Protein AF-X0SQD5-F1 (afdb_monomer_lite)

pLDDT: mean 91.32, std 8.59, range [61.84, 98.38]

Secondary structure (DSSP, 8-state):
--EEEEESS--S---TT--B-EEEEE-SS-EEEEEEEEEE-TT--EEEEEEEEEEEEPSSSEEEE---B-----SSS--EEEEEEEEP-

Foldseek 3Di:
DQKDKAFPDPDPDDDQFDKGWMKMWGAAAKAWKKKKKFKAFPVRDTQDIDIDGGDTDHGHGDMDIDDIDRDDDPDDHDIDIDIDIGGDD

Organism: NCBI:txid412755

Radius of gyration: 13.68 Å; chains: 1; bounding box: 31×20×39 Å

Sequence (89 aa):
QRVLAGSNDVDVVYGPGDVISPVIINLGNAREVELKILVRNTDKEIVDSKVYSNVKLPAGRTVTSLPDFKPAFPLEGHYAIEYYVYFFR

Structure (mmCIF, N/CA/C/O backbone):
data_AF-X0SQD5-F1
#
_entry.id   AF-X0SQD5-F1
#
loop_
_atom_site.group_PDB
_atom_site.id
_atom_site.type_symbol
_atom_site.label_atom_id
_atom_site.label_alt_id
_atom_site.label_comp_id
_atom_site.label_asym_id
_atom_site.label_entity_id
_atom_site.label_seq_id
_atom_site.pdbx_PDB_ins_code
_atom_site.Cartn_x
_atom_site.Cartn_y
_atom_site.Cartn_z
_atom_site.occupancy
_atom_site.B_iso_or_equiv
_atom_site.auth_seq_id
_atom_site.auth_comp_id
_atom_site.auth_asym_id
_atom_site.auth_atom_id
_atom_site.pdbx_PDB_model_num
ATOM 1 N N . GLN A 1 1 ? -5.609 -12.017 12.069 1.00 67.50 1 GLN A N 1
ATOM 2 C CA . GLN A 1 1 ? -5.133 -10.638 11.808 1.00 67.50 1 GLN A CA 1
ATOM 3 C C . GLN A 1 1 ? -6.329 -9.691 11.948 1.00 67.50 1 GLN A C 1
ATOM 5 O O . GLN A 1 1 ? -7.390 -10.061 11.468 1.00 67.50 1 GLN A O 1
ATOM 10 N N . ARG A 1 2 ? -6.232 -8.556 12.665 1.00 90.62 2 ARG A N 1
ATOM 11 C CA . ARG A 1 2 ? -7.365 -7.602 12.838 1.00 90.62 2 ARG A CA 1
ATOM 12 C C . ARG A 1 2 ? -7.261 -6.346 11.967 1.00 90.62 2 ARG A C 1
ATOM 14 O O . ARG A 1 2 ? -8.220 -5.590 11.904 1.00 90.62 2 ARG A O 1
ATOM 21 N N . VAL A 1 3 ? -6.107 -6.139 11.335 1.00 94.56 3 VAL A N 1
ATOM 22 C CA . VAL A 1 3 ? -5.865 -5.070 10.366 1.00 94.56 3 VAL A CA 1
ATOM 23 C C . VAL A 1 3 ? -5.268 -5.702 9.115 1.00 94.56 3 VAL A C 1
ATOM 25 O O . VAL A 1 3 ? -4.371 -6.540 9.237 1.00 94.56 3 VAL A O 1
ATOM 28 N N . LEU A 1 4 ? -5.790 -5.333 7.951 1.00 94.38 4 LEU A N 1
ATOM 29 C CA . LEU A 1 4 ? -5.365 -5.791 6.628 1.00 94.38 4 LEU A CA 1
ATOM 30 C C . LEU A 1 4 ? -5.145 -4.568 5.740 1.00 94.38 4 LEU A C 1
ATOM 32 O O . LEU A 1 4 ? -5.822 -3.561 5.926 1.00 94.38 4 LEU A O 1
ATOM 36 N N . ALA A 1 5 ? -4.230 -4.660 4.782 1.00 95.25 5 ALA A N 1
ATOM 37 C CA . ALA A 1 5 ? -4.011 -3.619 3.787 1.00 95.25 5 ALA A CA 1
ATOM 38 C C . ALA A 1 5 ? -3.887 -4.238 2.394 1.00 95.25 5 ALA A C 1
ATOM 40 O O . ALA A 1 5 ? -3.459 -5.386 2.268 1.00 95.25 5 ALA A O 1
ATOM 41 N N . GLY A 1 6 ? -4.275 -3.473 1.381 1.00 93.38 6 GLY A N 1
ATOM 42 C CA . GLY A 1 6 ? -4.237 -3.858 -0.027 1.00 93.38 6 GLY A CA 1
ATOM 43 C C . GLY A 1 6 ? -4.645 -2.683 -0.910 1.00 93.38 6 GLY A C 1
ATOM 44 O O . GLY A 1 6 ? -4.771 -1.558 -0.420 1.00 93.38 6 GLY A O 1
ATOM 45 N N . SER A 1 7 ? -4.855 -2.929 -2.197 1.00 90.81 7 SER A N 1
ATOM 46 C CA . SER A 1 7 ? -5.524 -1.984 -3.089 1.00 90.81 7 SER A CA 1
ATOM 47 C C . SER A 1 7 ? -7.049 -2.073 -2.940 1.0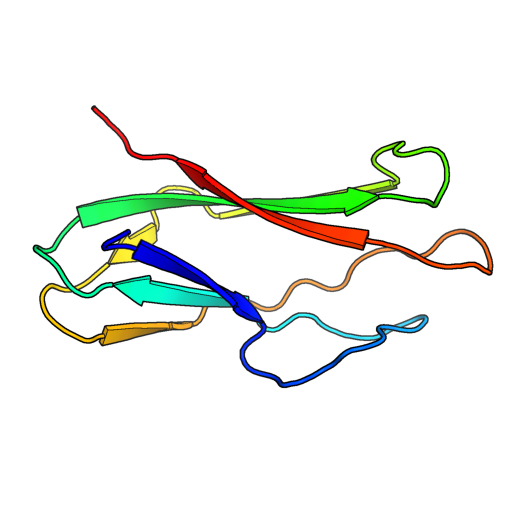0 90.81 7 SER A C 1
ATOM 49 O O . SER A 1 7 ? -7.593 -3.057 -2.438 1.00 90.81 7 SER A O 1
ATOM 51 N N . ASN A 1 8 ? -7.745 -1.006 -3.330 1.00 87.69 8 ASN A N 1
ATOM 52 C CA . ASN A 1 8 ? -9.208 -0.924 -3.372 1.00 87.69 8 ASN A CA 1
ATOM 53 C C . ASN A 1 8 ? -9.794 -1.481 -4.684 1.00 87.69 8 ASN A C 1
ATOM 55 O O . ASN A 1 8 ? -10.951 -1.222 -5.013 1.00 87.69 8 ASN A O 1
ATOM 59 N N . ASP A 1 9 ? -8.976 -2.200 -5.440 1.00 81.38 9 A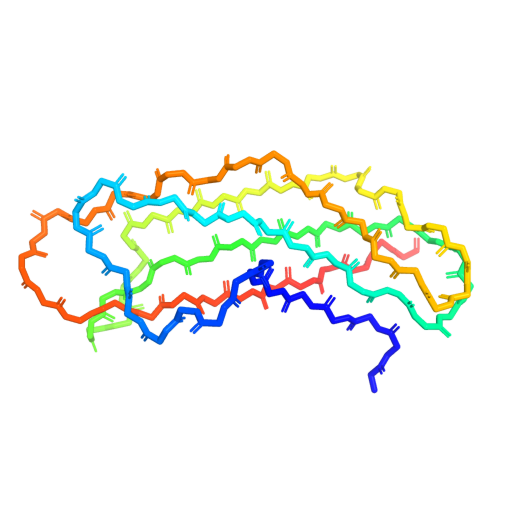SP A N 1
ATOM 60 C CA . ASP A 1 9 ? -9.288 -2.845 -6.704 1.00 81.38 9 ASP A CA 1
ATOM 61 C C . ASP A 1 9 ? -8.945 -4.340 -6.603 1.00 81.38 9 ASP A C 1
ATOM 63 O O . ASP A 1 9 ? -8.383 -4.817 -5.615 1.00 81.38 9 ASP A O 1
ATOM 67 N N . VAL A 1 10 ? -9.358 -5.107 -7.608 1.00 63.69 10 VAL A N 1
ATOM 68 C CA . VAL A 1 10 ? -9.014 -6.530 -7.737 1.00 63.69 10 VAL A CA 1
ATOM 69 C C . VAL A 1 10 ? -8.012 -6.665 -8.880 1.00 63.69 10 VAL A C 1
ATOM 71 O O . VAL A 1 10 ? -8.192 -7.484 -9.780 1.00 63.69 10 VAL A O 1
ATOM 74 N N . ASP A 1 11 ? -6.979 -5.824 -8.885 1.00 64.12 11 ASP A N 1
ATOM 75 C CA . ASP A 1 11 ? -5.997 -5.851 -9.958 1.00 64.12 11 ASP A CA 1
ATOM 76 C C . ASP A 1 11 ? -4.889 -6.854 -9.640 1.00 64.12 11 ASP A C 1
ATOM 78 O O . ASP A 1 11 ? -4.186 -6.794 -8.632 1.00 64.12 11 ASP A O 1
ATOM 82 N N . VAL A 1 12 ? -4.772 -7.846 -10.522 1.00 61.84 12 VAL A N 1
ATOM 83 C CA . VAL A 1 12 ? -3.742 -8.893 -10.451 1.00 61.84 12 VAL A CA 1
ATOM 84 C C . VAL A 1 12 ? -2.444 -8.422 -11.120 1.00 61.84 12 VAL A C 1
ATOM 86 O O . VAL A 1 12 ? -1.382 -8.996 -10.886 1.00 61.84 12 VAL A O 1
ATOM 89 N N . VAL A 1 13 ? -2.518 -7.381 -11.957 1.00 68.88 13 VAL A N 1
ATOM 90 C CA . VAL A 1 13 ? -1.407 -6.866 -12.762 1.00 68.88 13 VAL A CA 1
ATOM 91 C C . VAL A 1 13 ? -1.493 -5.344 -12.821 1.00 68.88 13 VAL A C 1
ATOM 93 O O . VAL A 1 13 ? -2.539 -4.815 -13.178 1.00 68.88 13 VAL A O 1
ATOM 96 N N . TYR A 1 14 ? -0.377 -4.671 -12.534 1.00 74.00 14 TYR A N 1
ATOM 97 C CA . TYR A 1 14 ? -0.203 -3.235 -12.748 1.00 74.00 14 TYR A CA 1
ATOM 98 C C . TYR A 1 14 ? 0.819 -3.005 -13.865 1.00 74.00 14 TYR A C 1
ATOM 100 O O . TYR A 1 14 ? 1.881 -3.633 -13.883 1.00 74.00 14 TYR A O 1
ATOM 108 N N . GLY A 1 15 ? 0.494 -2.116 -14.795 1.00 73.88 15 GLY A N 1
ATOM 109 C CA . GLY A 1 15 ? 1.330 -1.686 -15.904 1.00 73.88 15 GLY A CA 1
ATOM 110 C C . GLY A 1 15 ? 1.838 -0.244 -15.769 1.00 73.88 15 GLY A C 1
ATOM 111 O O . GLY A 1 15 ? 1.521 0.477 -14.817 1.00 73.88 15 GLY A O 1
ATOM 112 N N . PRO A 1 16 ? 2.653 0.213 -16.737 1.00 78.88 16 PRO A N 1
ATOM 113 C CA . PRO A 1 16 ? 3.181 1.571 -16.752 1.00 78.88 16 PRO A CA 1
ATOM 114 C C . PRO A 1 16 ? 2.078 2.631 -16.701 1.00 78.88 16 PRO A C 1
ATOM 116 O O . PRO A 1 16 ? 1.273 2.762 -17.618 1.00 78.88 16 PRO A O 1
ATOM 119 N N . GLY A 1 17 ? 2.100 3.449 -15.650 1.00 82.19 17 GLY A N 1
ATOM 120 C CA . GLY A 1 17 ? 1.171 4.563 -15.485 1.00 82.19 17 GLY A CA 1
ATOM 121 C C . GLY A 1 17 ? -0.043 4.265 -14.609 1.00 82.19 17 GLY A C 1
ATOM 122 O O . GLY A 1 17 ? -0.737 5.228 -14.267 1.00 82.19 17 GLY A O 1
ATOM 123 N N . ASP A 1 18 ? -0.238 3.006 -14.213 1.00 86.25 18 ASP A N 1
ATOM 124 C CA . ASP A 1 18 ? -1.315 2.598 -13.318 1.00 86.25 18 ASP A CA 1
ATOM 125 C C . ASP A 1 18 ? -1.169 3.210 -11.928 1.00 86.25 18 ASP A C 1
ATOM 127 O O . ASP A 1 18 ? -0.101 3.660 -11.496 1.00 86.25 18 ASP A O 1
ATOM 131 N N . VAL A 1 19 ? -2.298 3.245 -11.234 1.00 91.06 19 VAL A N 1
ATOM 132 C CA . VAL A 1 19 ? -2.436 3.847 -9.920 1.00 91.06 19 VAL A CA 1
ATOM 133 C C . VAL A 1 19 ? -2.910 2.778 -8.954 1.00 91.06 19 VAL A C 1
ATOM 135 O O . VAL A 1 19 ? -3.882 2.084 -9.214 1.00 91.06 19 VAL A O 1
ATOM 138 N N . ILE A 1 20 ? -2.231 2.682 -7.819 1.00 92.06 20 ILE A N 1
ATOM 139 C CA . ILE A 1 20 ? -2.667 1.884 -6.683 1.00 92.06 20 ILE A CA 1
ATOM 140 C C . ILE A 1 20 ? -3.494 2.808 -5.794 1.00 92.06 20 ILE A C 1
ATOM 142 O O . ILE A 1 20 ? -2.964 3.811 -5.312 1.00 92.06 20 ILE A O 1
ATOM 146 N N . SER A 1 21 ? -4.749 2.451 -5.527 1.00 94.75 21 SER A N 1
ATOM 147 C CA . SER A 1 21 ? -5.614 3.143 -4.560 1.00 94.75 21 SER A CA 1
ATOM 148 C C . SER A 1 21 ? -5.652 2.359 -3.244 1.00 94.75 21 SER A C 1
ATOM 150 O O . SER A 1 21 ? -6.462 1.441 -3.108 1.00 94.75 21 SER A O 1
ATOM 152 N N . PRO A 1 22 ? -4.773 2.630 -2.260 1.00 95.75 22 PRO A N 1
ATOM 153 C CA . PRO A 1 22 ? -4.593 1.731 -1.129 1.00 95.75 22 PRO A CA 1
ATOM 154 C C . PRO A 1 22 ? -5.718 1.869 -0.104 1.00 95.75 22 PRO A C 1
ATOM 156 O O . PRO A 1 22 ? -6.219 2.963 0.166 1.00 95.75 22 PRO A O 1
ATOM 159 N N . VAL A 1 23 ? -6.060 0.760 0.543 1.00 96.75 23 VAL A N 1
ATOM 160 C CA . VAL A 1 23 ? -7.008 0.707 1.657 1.00 96.75 23 VAL A CA 1
ATOM 161 C C . VAL A 1 23 ? -6.427 -0.046 2.839 1.00 96.75 23 VAL A C 1
ATOM 163 O O . VAL A 1 23 ? -5.642 -0.984 2.690 1.00 96.75 23 VAL A O 1
ATOM 166 N N . ILE A 1 24 ? -6.866 0.345 4.033 1.00 97.38 24 ILE A N 1
ATOM 167 C CA . ILE A 1 24 ? -6.647 -0.408 5.265 1.00 97.38 24 ILE A CA 1
ATOM 168 C C . ILE A 1 24 ? -8.005 -0.808 5.840 1.00 97.38 24 ILE A C 1
ATOM 170 O O . ILE A 1 24 ? -8.852 0.041 6.113 1.00 97.38 24 ILE A O 1
ATOM 174 N N . ILE A 1 25 ? -8.202 -2.106 6.051 1.00 96.62 25 ILE A N 1
ATOM 175 C CA . ILE A 1 25 ? -9.372 -2.664 6.728 1.00 96.62 25 ILE A CA 1
ATOM 176 C C . ILE A 1 25 ? -9.013 -2.863 8.197 1.00 96.62 25 ILE A C 1
ATOM 178 O O . ILE A 1 25 ? -8.052 -3.566 8.510 1.00 96.62 25 ILE A O 1
ATOM 182 N N . ASN A 1 26 ? -9.801 -2.291 9.104 1.00 97.06 26 ASN A N 1
ATOM 183 C CA . ASN A 1 26 ? -9.742 -2.587 10.533 1.00 97.06 26 ASN A CA 1
ATOM 184 C C . ASN A 1 26 ? -10.968 -3.418 10.918 1.00 97.06 26 ASN A C 1
ATOM 186 O O . ASN A 1 26 ? -12.053 -3.200 10.393 1.00 97.06 26 ASN A O 1
ATOM 190 N N . LEU A 1 27 ? -10.791 -4.391 11.809 1.00 95.69 27 LEU A N 1
ATOM 191 C CA . LEU A 1 27 ? -11.863 -5.206 12.395 1.00 95.69 27 LEU A CA 1
ATOM 192 C C . LEU A 1 27 ? -11.891 -5.093 13.931 1.00 95.69 27 LEU A C 1
ATOM 194 O O . LEU A 1 27 ? -12.642 -5.812 14.590 1.00 95.69 27 LEU A O 1
ATOM 198 N N . GLY A 1 28 ? -11.009 -4.277 14.518 1.00 94.56 28 GLY A N 1
ATOM 199 C CA . GLY A 1 28 ? -10.786 -4.183 15.959 1.00 94.56 28 GLY A CA 1
ATOM 200 C C . GLY A 1 28 ? -11.090 -2.807 16.543 1.00 94.56 28 GLY A C 1
ATOM 201 O O . GLY A 1 28 ? -11.941 -2.071 16.055 1.00 94.56 28 GLY A O 1
ATOM 202 N N . ASN A 1 29 ? -10.387 -2.468 17.623 1.00 96.06 29 ASN A N 1
ATOM 203 C CA . ASN A 1 29 ? -10.483 -1.146 18.236 1.00 96.06 29 ASN A CA 1
ATOM 204 C C . ASN A 1 29 ? -9.862 -0.082 17.327 1.00 96.06 29 ASN A C 1
ATOM 206 O O . ASN A 1 29 ? -9.019 -0.394 16.479 1.00 96.06 29 ASN A O 1
ATOM 210 N N . ALA A 1 30 ? -10.255 1.172 17.549 1.00 96.56 30 ALA A N 1
ATOM 211 C CA . ALA A 1 30 ? -9.613 2.313 16.919 1.00 96.56 30 ALA A CA 1
ATOM 212 C C . ALA A 1 30 ? -8.114 2.316 17.245 1.00 96.56 30 ALA A C 1
ATOM 214 O O . ALA A 1 30 ? -7.708 1.950 18.353 1.00 96.56 30 ALA A O 1
ATOM 215 N N . ARG A 1 31 ? -7.296 2.684 16.261 1.00 95.50 31 ARG A N 1
ATOM 216 C CA . ARG A 1 31 ? -5.836 2.709 16.390 1.00 95.50 31 ARG A CA 1
ATOM 217 C C . ARG A 1 31 ? -5.189 3.558 15.317 1.00 95.50 31 ARG A C 1
ATOM 219 O O . ARG A 1 31 ? -5.803 3.863 14.301 1.00 95.50 31 ARG A O 1
ATOM 226 N N . GLU A 1 32 ? -3.926 3.866 15.542 1.00 97.31 32 GLU A N 1
ATOM 227 C CA . GLU A 1 32 ? -3.064 4.528 14.576 1.00 97.31 32 GLU A CA 1
ATOM 228 C C . GLU A 1 32 ? -2.028 3.534 14.049 1.00 97.31 32 GLU A C 1
ATOM 230 O O . GLU A 1 32 ? -1.524 2.695 14.805 1.00 97.31 32 GLU A O 1
ATOM 235 N N . VAL A 1 33 ? -1.756 3.582 12.746 1.00 97.31 33 VAL A N 1
ATOM 236 C CA . VAL A 1 33 ? -0.793 2.699 12.076 1.00 97.31 33 VAL A CA 1
ATOM 237 C C . VAL A 1 33 ? 0.029 3.461 11.045 1.00 97.31 33 VAL A C 1
ATOM 239 O O . VAL A 1 33 ? -0.342 4.551 10.609 1.00 97.31 33 VAL A O 1
ATOM 242 N N . GLU A 1 34 ? 1.120 2.847 10.612 1.00 98.19 34 GLU A N 1
ATOM 243 C CA . GLU A 1 34 ? 1.816 3.208 9.383 1.00 98.19 34 GLU A CA 1
ATOM 244 C C . GLU A 1 34 ? 1.591 2.120 8.328 1.00 98.19 34 GLU A C 1
ATOM 246 O O . GLU A 1 34 ? 1.647 0.928 8.641 1.00 98.19 34 GLU A O 1
ATOM 251 N N . LEU A 1 35 ? 1.352 2.527 7.081 1.00 98.12 35 LEU A N 1
ATOM 252 C CA . LEU A 1 35 ? 1.377 1.639 5.921 1.00 98.12 35 LEU A CA 1
ATOM 253 C C . LEU A 1 35 ? 2.605 1.945 5.069 1.00 98.12 35 LEU A C 1
ATOM 255 O O . LEU A 1 35 ? 2.778 3.074 4.610 1.00 98.12 35 LEU A O 1
ATOM 259 N N . LYS A 1 36 ? 3.405 0.918 4.792 1.00 98.19 36 LYS A N 1
ATOM 260 C CA . LYS A 1 36 ? 4.461 0.948 3.782 1.00 98.19 36 LYS A CA 1
ATOM 261 C C . LYS A 1 36 ? 4.080 0.044 2.617 1.00 98.19 36 LYS A C 1
ATOM 263 O O . LYS A 1 36 ? 3.832 -1.142 2.817 1.00 98.19 36 LYS A O 1
ATOM 268 N N . ILE A 1 37 ? 4.067 0.607 1.417 1.00 96.81 37 ILE A N 1
ATOM 269 C CA . ILE A 1 37 ? 3.906 -0.123 0.160 1.00 96.81 37 ILE A CA 1
ATOM 270 C C . ILE A 1 37 ? 5.284 -0.220 -0.490 1.00 96.81 37 ILE A C 1
ATOM 272 O O . ILE A 1 37 ? 5.966 0.798 -0.627 1.00 96.81 37 ILE A O 1
ATOM 276 N N . LEU A 1 38 ? 5.705 -1.428 -0.856 1.00 96.56 38 LEU A N 1
ATOM 277 C CA . LEU A 1 38 ? 6.940 -1.681 -1.597 1.00 96.56 38 LEU A CA 1
ATOM 278 C C . LEU A 1 38 ? 6.612 -2.237 -2.977 1.00 96.56 38 LEU A C 1
ATOM 280 O O . LEU A 1 38 ? 5.766 -3.118 -3.100 1.00 96.56 38 LEU A O 1
ATOM 284 N N . VAL A 1 39 ? 7.335 -1.761 -3.984 1.00 94.00 39 VAL A N 1
ATOM 285 C CA . VAL A 1 39 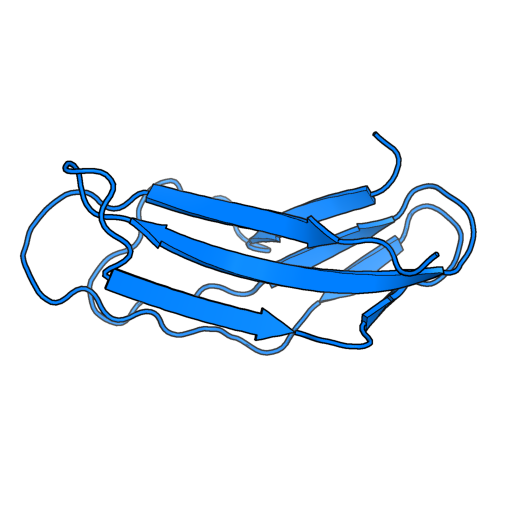? 7.335 -2.326 -5.333 1.00 94.00 39 VAL A CA 1
ATOM 286 C C . VAL A 1 39 ? 8.657 -3.045 -5.525 1.00 94.00 39 VAL A C 1
ATOM 288 O O . VAL A 1 39 ? 9.716 -2.424 -5.400 1.00 94.00 39 VAL A O 1
ATOM 291 N N . ARG A 1 40 ? 8.613 -4.348 -5.805 1.00 93.81 40 ARG A N 1
ATOM 292 C CA . ARG A 1 40 ? 9.811 -5.158 -6.044 1.00 93.81 40 ARG A CA 1
ATOM 293 C C . ARG A 1 40 ? 9.858 -5.719 -7.448 1.00 93.81 40 ARG A C 1
ATOM 295 O O . ARG A 1 40 ? 8.831 -6.155 -7.952 1.00 93.81 40 ARG A O 1
ATOM 302 N N . ASN A 1 41 ? 11.043 -5.756 -8.048 1.00 91.62 41 ASN A N 1
ATOM 303 C CA . ASN A 1 41 ? 11.274 -6.512 -9.280 1.00 91.62 41 ASN A CA 1
ATOM 304 C C . ASN A 1 41 ? 11.377 -8.027 -8.994 1.00 91.62 41 ASN A C 1
ATOM 306 O O . ASN A 1 41 ? 11.314 -8.475 -7.843 1.00 91.62 41 ASN A O 1
ATOM 310 N N . THR A 1 42 ? 11.557 -8.832 -10.042 1.00 90.50 42 THR A N 1
ATOM 311 C CA . THR A 1 42 ? 11.727 -10.294 -9.938 1.00 90.50 42 THR A CA 1
ATOM 312 C C . THR A 1 42 ? 12.964 -10.715 -9.143 1.00 90.50 42 THR A C 1
ATOM 314 O O . THR A 1 42 ? 12.967 -11.794 -8.550 1.00 90.50 42 THR A O 1
ATOM 317 N N . ASP A 1 43 ? 13.970 -9.844 -9.058 1.00 93.25 43 ASP A N 1
ATOM 318 C CA . ASP A 1 43 ? 15.190 -10.040 -8.267 1.00 93.25 43 ASP A CA 1
ATOM 319 C C . ASP A 1 43 ? 15.007 -9.651 -6.788 1.00 93.25 43 ASP A C 1
ATOM 321 O O . ASP A 1 43 ? 15.934 -9.743 -5.982 1.00 93.25 43 ASP A O 1
ATOM 325 N N . LYS A 1 44 ? 13.777 -9.282 -6.398 1.00 92.50 44 LYS A N 1
ATOM 326 C CA . LYS A 1 44 ? 13.369 -8.830 -5.058 1.00 92.50 44 LYS A CA 1
ATOM 327 C C . LYS A 1 44 ? 13.980 -7.492 -4.640 1.00 92.50 44 LYS A C 1
ATOM 329 O O . LYS A 1 44 ? 13.893 -7.130 -3.464 1.00 92.50 44 LYS A O 1
ATOM 334 N N . GLU A 1 45 ? 14.550 -6.729 -5.559 1.00 94.56 45 GLU A N 1
ATOM 335 C CA . GLU A 1 45 ? 15.034 -5.377 -5.298 1.00 94.56 45 GLU A CA 1
ATOM 336 C C . GLU A 1 45 ? 13.857 -4.407 -5.215 1.00 94.56 45 GLU A C 1
ATOM 338 O O . GLU A 1 45 ? 12.886 -4.539 -5.955 1.00 94.56 45 GLU A O 1
ATOM 343 N N . ILE A 1 46 ? 13.933 -3.430 -4.308 1.00 95.56 46 ILE A N 1
ATOM 344 C CA . ILE A 1 46 ? 12.901 -2.396 -4.174 1.00 95.56 46 ILE A CA 1
ATOM 345 C C . ILE A 1 46 ? 13.147 -1.344 -5.253 1.00 95.56 46 ILE A C 1
ATOM 347 O O . ILE A 1 46 ? 14.158 -0.648 -5.201 1.00 95.56 46 ILE A O 1
ATOM 351 N N . VAL A 1 47 ? 12.215 -1.216 -6.193 1.00 94.19 47 VAL A N 1
ATOM 352 C CA . VAL A 1 47 ? 12.296 -0.231 -7.282 1.00 94.19 47 VAL A CA 1
ATOM 353 C C . VAL A 1 47 ? 11.532 1.053 -6.970 1.00 94.19 47 VAL A C 1
ATOM 355 O O . VAL A 1 47 ? 11.877 2.107 -7.493 1.00 94.19 47 VAL A O 1
ATOM 358 N N . ASP A 1 48 ? 10.526 0.979 -6.096 1.00 95.38 48 ASP A N 1
ATOM 359 C CA . ASP A 1 48 ? 9.780 2.137 -5.608 1.00 95.38 48 ASP A CA 1
ATOM 360 C C . ASP A 1 48 ? 9.099 1.825 -4.264 1.00 95.38 48 ASP A C 1
ATOM 362 O O . ASP A 1 48 ? 8.936 0.662 -3.873 1.00 95.38 48 ASP A O 1
ATOM 366 N N . SER A 1 49 ? 8.706 2.858 -3.522 1.00 97.06 49 SER A N 1
ATOM 367 C CA . SER A 1 49 ? 7.972 2.697 -2.271 1.00 97.06 49 SER A CA 1
ATOM 368 C C . SER A 1 49 ? 7.153 3.922 -1.885 1.00 97.06 49 SER A C 1
ATOM 370 O O . SER A 1 49 ? 7.480 5.059 -2.220 1.00 97.06 49 SER A O 1
ATOM 372 N N . LYS A 1 50 ? 6.123 3.690 -1.070 1.00 97.94 50 LYS A N 1
ATOM 373 C CA . LYS A 1 50 ? 5.302 4.742 -0.472 1.00 97.94 50 LYS A CA 1
ATOM 374 C C . LYS A 1 50 ? 5.076 4.471 1.008 1.00 97.94 50 LYS A C 1
ATOM 376 O O . LYS A 1 50 ? 4.813 3.337 1.401 1.00 97.94 50 LYS A O 1
ATOM 381 N N . VAL A 1 51 ? 5.146 5.524 1.820 1.00 98.38 51 VAL A N 1
ATOM 382 C CA . VAL A 1 51 ? 4.824 5.477 3.251 1.00 98.38 51 VAL A CA 1
ATOM 383 C C . VAL A 1 51 ? 3.652 6.410 3.541 1.00 98.38 51 VAL A C 1
ATOM 385 O O . VAL A 1 51 ? 3.651 7.568 3.117 1.00 98.38 51 VAL A O 1
ATOM 388 N N . TYR A 1 52 ? 2.674 5.894 4.279 1.00 98.19 52 TYR A N 1
ATOM 389 C CA . TYR A 1 52 ? 1.580 6.643 4.886 1.00 98.19 52 TYR A CA 1
ATOM 390 C C . TYR A 1 52 ? 1.711 6.513 6.400 1.00 98.19 52 TYR A C 1
ATOM 392 O O . TYR A 1 52 ? 1.346 5.486 6.974 1.00 98.19 52 TYR A O 1
ATOM 400 N N . SER A 1 53 ? 2.260 7.539 7.040 1.00 97.25 53 SER A N 1
ATOM 401 C CA . SER A 1 53 ? 2.405 7.578 8.496 1.00 97.25 53 SER A CA 1
ATOM 402 C C . SER A 1 53 ? 1.136 8.117 9.159 1.00 97.25 53 SER A C 1
ATOM 404 O O . SER A 1 53 ? 0.358 8.847 8.540 1.00 97.25 53 SER A O 1
ATOM 406 N N . ASN A 1 54 ? 0.952 7.790 10.439 1.00 96.50 54 ASN A N 1
ATOM 407 C CA . ASN A 1 54 ? -0.104 8.336 11.298 1.00 96.50 54 ASN A CA 1
ATOM 408 C C . ASN A 1 54 ? -1.533 8.123 10.755 1.00 96.50 54 ASN A C 1
ATOM 410 O O . ASN A 1 54 ? -2.410 8.986 10.872 1.00 96.50 54 ASN A O 1
ATOM 414 N N . VAL A 1 55 ? -1.785 6.966 10.133 1.00 97.75 55 VAL A N 1
ATOM 415 C CA . VAL A 1 55 ? -3.098 6.621 9.580 1.00 97.75 55 VAL A CA 1
ATOM 416 C C . VAL A 1 55 ? -4.040 6.245 10.716 1.00 97.75 55 VAL A C 1
ATOM 418 O O . VAL A 1 55 ? -3.873 5.218 11.378 1.00 97.75 55 VAL A O 1
ATOM 421 N N . LYS A 1 56 ? -5.069 7.068 10.918 1.00 97.56 56 LYS A N 1
ATOM 422 C CA . LYS A 1 56 ? -6.110 6.837 11.922 1.00 97.56 56 LYS A CA 1
ATOM 423 C C . LYS A 1 56 ? -7.141 5.845 11.395 1.00 97.56 56 LYS A C 1
ATOM 425 O O . LYS A 1 56 ? -7.854 6.130 10.435 1.00 97.56 56 LYS A O 1
ATOM 430 N N . LEU A 1 57 ? -7.244 4.698 12.057 1.00 97.50 57 LEU A N 1
ATOM 431 C CA . LEU A 1 57 ? -8.224 3.658 11.771 1.00 97.50 57 LEU A CA 1
ATOM 432 C C . LEU A 1 57 ? -9.372 3.744 12.784 1.00 97.50 57 LEU A C 1
ATOM 434 O O . LEU A 1 57 ? -9.133 3.549 13.983 1.00 97.50 57 LEU A O 1
ATOM 438 N N . PRO A 1 58 ? -10.615 4.001 12.342 1.00 97.38 58 PRO A N 1
ATOM 439 C CA . PRO A 1 58 ? -11.789 3.885 13.200 1.00 97.38 58 PRO A CA 1
ATOM 440 C C . PRO A 1 58 ? -11.953 2.464 13.763 1.00 97.38 58 PRO A C 1
ATOM 442 O O . PRO A 1 58 ? -11.406 1.500 13.229 1.00 97.38 58 PRO A O 1
ATOM 445 N N . ALA A 1 59 ? -12.693 2.333 14.866 1.00 95.62 59 ALA A N 1
ATOM 446 C CA . ALA A 1 59 ? -13.034 1.030 15.436 1.00 95.62 59 ALA A CA 1
ATOM 447 C C . ALA A 1 59 ? -14.123 0.322 14.614 1.00 95.62 59 ALA A C 1
ATOM 449 O O . ALA A 1 59 ? -14.946 0.967 13.967 1.00 95.62 59 ALA A O 1
ATOM 450 N N . GLY A 1 60 ? -14.198 -1.002 14.735 1.00 92.31 60 GLY A N 1
ATOM 451 C CA . GLY A 1 60 ? -15.192 -1.828 14.052 1.00 92.31 60 GLY A CA 1
ATOM 452 C C . GLY A 1 60 ? -14.718 -2.284 12.677 1.00 92.31 60 GLY A C 1
ATOM 453 O O . GLY A 1 60 ? -13.533 -2.213 12.385 1.00 92.31 60 GLY A O 1
ATOM 454 N N . ARG A 1 61 ? -15.642 -2.810 11.863 1.00 93.38 61 ARG A N 1
ATOM 455 C CA . ARG A 1 61 ? -15.382 -3.333 10.509 1.00 93.38 61 ARG A CA 1
ATOM 456 C C . ARG A 1 61 ? -15.342 -2.195 9.486 1.00 93.38 61 ARG A C 1
ATOM 458 O O . ARG A 1 61 ? -16.288 -2.025 8.723 1.00 93.38 61 ARG A O 1
ATOM 465 N N . THR A 1 62 ? -14.291 -1.386 9.516 1.00 96.69 62 THR A N 1
ATOM 466 C CA . THR A 1 62 ? -14.178 -0.174 8.691 1.00 96.69 62 THR A CA 1
ATOM 467 C C . THR A 1 62 ? -13.102 -0.297 7.625 1.00 96.69 62 THR A C 1
ATOM 469 O O . THR A 1 62 ? -12.105 -0.992 7.818 1.00 96.69 62 THR A O 1
ATOM 472 N N . VAL A 1 63 ? -13.286 0.442 6.531 1.00 97.06 63 VAL A N 1
ATOM 473 C CA . VAL A 1 63 ? -12.304 0.610 5.456 1.00 97.06 63 VAL A CA 1
ATOM 474 C C . VAL A 1 63 ? -11.835 2.064 5.456 1.00 97.06 63 VAL A C 1
ATOM 476 O O . VAL A 1 63 ? -12.658 2.976 5.430 1.00 97.06 63 VAL A O 1
ATOM 479 N N . THR A 1 64 ? -10.522 2.275 5.491 1.00 97.81 64 THR A N 1
ATOM 480 C CA . THR A 1 64 ? -9.885 3.589 5.363 1.00 97.81 64 THR A CA 1
ATOM 481 C C . THR A 1 64 ? -9.156 3.648 4.026 1.00 97.81 64 THR A C 1
ATOM 483 O O . THR A 1 64 ? -8.149 2.96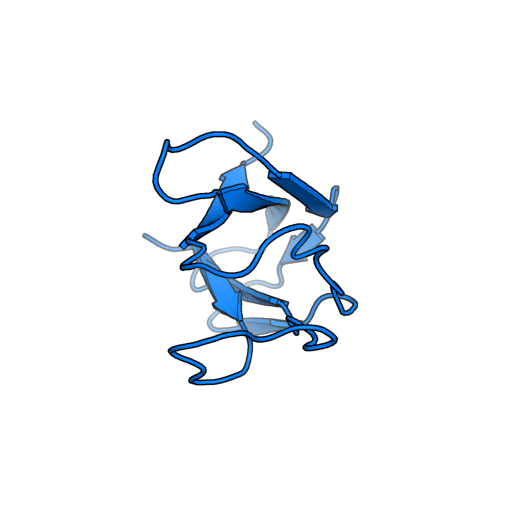2 3.854 1.00 97.81 64 THR A O 1
ATOM 486 N N . SER A 1 65 ? -9.654 4.458 3.091 1.00 97.44 65 SER A N 1
ATOM 487 C CA . SER A 1 65 ? -8.974 4.751 1.823 1.00 97.44 65 SER A CA 1
ATOM 488 C C . SER A 1 65 ? -7.841 5.749 2.030 1.00 97.44 65 SER A C 1
ATOM 490 O O . SER A 1 65 ? -7.962 6.691 2.817 1.00 97.44 65 SER A O 1
ATOM 492 N N . LEU A 1 66 ? -6.741 5.540 1.316 1.00 97.56 66 LEU A N 1
ATOM 493 C CA . LEU A 1 66 ? -5.562 6.395 1.339 1.00 97.56 66 LEU A CA 1
ATOM 494 C C . LEU A 1 66 ? -5.388 7.106 -0.006 1.00 97.56 66 LEU A C 1
ATOM 496 O O . LEU A 1 66 ? -5.913 6.631 -1.012 1.00 97.56 66 LEU A O 1
ATOM 500 N N . PRO A 1 67 ? -4.654 8.234 -0.042 1.00 97.06 67 PRO A N 1
ATOM 501 C CA . PRO A 1 67 ? -4.306 8.879 -1.299 1.00 97.06 67 PRO A CA 1
ATOM 502 C C . PRO A 1 67 ? -3.603 7.913 -2.247 1.00 97.06 67 PRO A C 1
ATOM 504 O O . PRO A 1 67 ? -2.766 7.121 -1.813 1.00 97.06 67 PRO A O 1
ATOM 507 N N . ASP A 1 68 ? -3.901 8.044 -3.528 1.00 95.69 68 ASP A N 1
ATOM 508 C CA . ASP A 1 68 ? -3.337 7.225 -4.591 1.00 95.69 68 ASP A CA 1
ATOM 509 C C . ASP A 1 68 ? -1.800 7.218 -4.607 1.00 95.69 68 ASP A C 1
ATOM 511 O O . ASP A 1 68 ? -1.128 8.217 -4.320 1.00 95.69 68 ASP A O 1
ATOM 515 N N . PHE A 1 69 ? -1.241 6.070 -4.979 1.00 94.25 69 PHE A N 1
ATOM 516 C CA . PHE A 1 69 ? 0.177 5.878 -5.238 1.00 94.25 69 PHE A CA 1
ATOM 517 C C . PHE A 1 69 ? 0.370 5.461 -6.691 1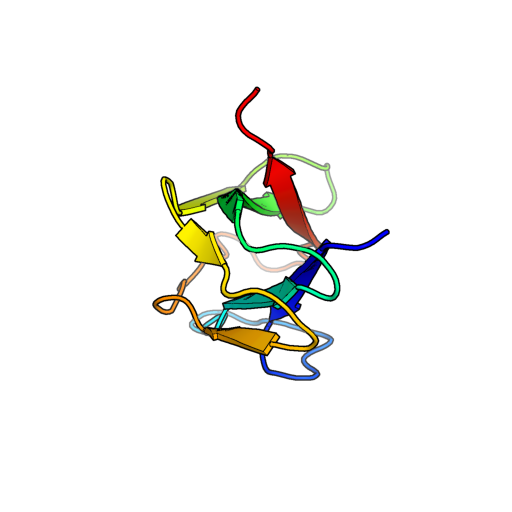.00 94.25 69 PHE A C 1
ATOM 519 O O . PHE A 1 69 ? -0.149 4.440 -7.127 1.00 94.25 69 PHE A O 1
ATOM 526 N N . LYS A 1 70 ? 1.144 6.252 -7.434 1.00 94.00 70 LYS A N 1
ATOM 527 C CA . LYS A 1 70 ? 1.555 5.936 -8.798 1.00 94.00 70 LYS A CA 1
ATOM 528 C C . LYS A 1 70 ? 2.997 5.414 -8.782 1.00 94.00 70 LYS A C 1
ATOM 530 O O . LYS A 1 70 ? 3.907 6.244 -8.744 1.00 94.00 70 LYS A O 1
ATOM 535 N N . PRO A 1 71 ? 3.210 4.089 -8.751 1.00 91.00 71 PRO A N 1
ATOM 536 C CA . PRO A 1 71 ? 4.548 3.517 -8.721 1.00 91.00 71 PRO A CA 1
ATOM 537 C C . PRO A 1 71 ? 5.299 3.708 -10.043 1.00 91.00 71 PRO A C 1
ATOM 539 O O . PRO A 1 71 ? 4.709 3.743 -11.126 1.00 91.00 71 PRO A O 1
ATOM 542 N N . ALA A 1 72 ? 6.623 3.795 -9.956 1.00 86.94 72 ALA A N 1
ATOM 543 C CA . ALA A 1 72 ? 7.505 3.693 -11.109 1.00 86.94 72 ALA A CA 1
ATOM 544 C C . ALA A 1 72 ? 7.748 2.223 -11.500 1.00 86.94 72 ALA A C 1
ATOM 546 O O . ALA A 1 72 ? 8.097 1.392 -10.663 1.00 86.94 72 ALA A O 1
ATOM 547 N N . PHE A 1 73 ? 7.647 1.929 -12.799 1.00 87.25 73 PHE A N 1
ATOM 548 C CA . PHE A 1 73 ? 8.013 0.641 -13.397 1.00 87.25 73 PHE A CA 1
ATOM 549 C C . PHE A 1 73 ? 9.116 0.882 -14.441 1.00 87.25 73 PHE A C 1
ATOM 551 O O . PHE A 1 73 ? 8.811 1.127 -15.608 1.00 87.25 73 PHE A O 1
ATOM 558 N N . PRO A 1 74 ? 10.396 0.935 -14.024 1.00 84.62 74 PRO A N 1
ATOM 559 C CA . PRO A 1 74 ? 11.483 1.450 -14.862 1.00 84.62 74 PRO A CA 1
ATOM 560 C C . PRO A 1 74 ? 11.843 0.544 -16.046 1.00 84.62 74 PRO A C 1
ATOM 562 O O . PRO A 1 74 ? 12.356 1.035 -17.049 1.00 84.62 74 PRO A O 1
ATOM 565 N N . LEU A 1 75 ? 11.592 -0.761 -15.930 1.00 86.94 75 LEU A N 1
ATOM 566 C CA . LEU A 1 75 ? 11.854 -1.762 -16.964 1.00 86.94 75 LEU A CA 1
ATOM 567 C C . LEU A 1 75 ? 10.606 -2.614 -17.214 1.00 86.94 75 LEU A C 1
ATOM 569 O O . LEU A 1 75 ? 9.779 -2.795 -16.318 1.00 86.94 75 LEU A O 1
ATOM 573 N N . GLU A 1 76 ? 10.487 -3.171 -18.416 1.00 85.88 76 GLU A N 1
ATOM 574 C CA . GLU A 1 76 ? 9.480 -4.195 -18.700 1.00 85.88 76 GLU A CA 1
ATOM 575 C C . GLU A 1 76 ? 9.752 -5.448 -17.856 1.00 85.88 76 GLU A C 1
ATOM 577 O O . GLU A 1 76 ? 10.895 -5.891 -17.725 1.00 85.88 76 GLU A O 1
ATOM 582 N N . GLY A 1 77 ? 8.703 -6.014 -17.262 1.00 87.38 77 GLY A N 1
ATOM 583 C CA . GLY A 1 77 ? 8.815 -7.191 -16.412 1.00 87.38 77 GLY A CA 1
ATOM 584 C C . GLY A 1 77 ? 7.672 -7.302 -15.413 1.00 87.38 77 GLY A C 1
ATOM 585 O O . GLY A 1 77 ? 6.695 -6.556 -15.467 1.00 87.38 77 GLY A O 1
ATOM 586 N N . HIS A 1 78 ? 7.810 -8.250 -14.490 1.00 87.12 78 HIS A N 1
ATOM 587 C CA . HIS A 1 78 ? 6.848 -8.456 -13.414 1.00 87.12 78 HIS A CA 1
ATOM 588 C C . HIS A 1 78 ? 7.324 -7.765 -12.143 1.00 87.12 78 HIS A C 1
ATOM 590 O O . HIS A 1 78 ? 8.500 -7.849 -11.779 1.00 87.12 78 HIS A O 1
ATOM 596 N 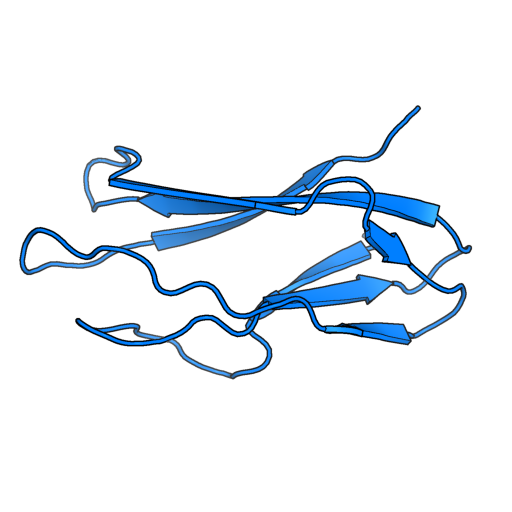N . TYR A 1 79 ? 6.380 -7.144 -11.446 1.00 89.19 79 TYR A N 1
ATOM 597 C CA . TYR A 1 79 ? 6.623 -6.506 -10.165 1.00 89.19 79 TYR A CA 1
ATOM 598 C C . TYR A 1 79 ? 5.696 -7.085 -9.103 1.00 89.19 79 TYR A C 1
ATOM 600 O O . TYR A 1 79 ? 4.535 -7.389 -9.370 1.00 89.19 79 TYR A O 1
ATOM 608 N N . ALA A 1 80 ? 6.214 -7.228 -7.888 1.00 90.56 80 ALA A N 1
ATOM 609 C CA . ALA A 1 80 ? 5.429 -7.561 -6.712 1.00 90.56 80 ALA A CA 1
ATOM 610 C C . ALA A 1 80 ? 5.101 -6.282 -5.936 1.00 90.56 80 ALA A C 1
ATOM 612 O O . ALA A 1 80 ? 5.992 -5.473 -5.667 1.00 90.56 80 ALA A O 1
ATOM 613 N N . ILE A 1 81 ? 3.834 -6.128 -5.551 1.00 92.31 81 ILE A N 1
ATOM 614 C CA . ILE A 1 81 ? 3.379 -5.061 -4.659 1.00 92.31 81 ILE A CA 1
ATOM 615 C C . ILE A 1 81 ? 3.173 -5.659 -3.269 1.00 92.31 81 ILE A C 1
ATOM 617 O O . ILE A 1 81 ? 2.350 -6.553 -3.075 1.00 92.31 81 ILE A O 1
ATOM 621 N N . GLU A 1 82 ? 3.930 -5.173 -2.294 1.00 94.00 82 GLU A N 1
ATOM 622 C CA . GLU A 1 82 ? 3.896 -5.665 -0.919 1.00 94.00 82 GLU A CA 1
ATOM 623 C C . GLU A 1 82 ? 3.370 -4.581 0.023 1.00 94.00 82 GLU A C 1
ATOM 625 O O . GLU A 1 82 ? 3.821 -3.436 -0.018 1.00 94.00 82 GLU A O 1
ATOM 630 N N . TYR A 1 83 ? 2.459 -4.956 0.921 1.00 95.75 83 TYR A N 1
ATOM 631 C CA . TYR A 1 83 ? 1.857 -4.057 1.905 1.00 95.75 83 TYR A CA 1
ATOM 632 C C . TYR A 1 83 ? 2.295 -4.452 3.317 1.00 95.75 83 TYR A C 1
ATOM 634 O O . TYR A 1 83 ? 2.042 -5.568 3.773 1.00 95.75 83 TYR A O 1
ATOM 642 N N . TYR A 1 84 ? 2.903 -3.515 4.041 1.00 97.00 84 TYR A N 1
ATOM 643 C CA . TYR A 1 84 ? 3.345 -3.698 5.421 1.00 97.00 84 TYR A CA 1
ATOM 644 C C . TYR A 1 84 ? 2.641 -2.708 6.339 1.00 97.00 84 TYR A C 1
ATOM 646 O O . TYR A 1 84 ? 2.773 -1.498 6.172 1.00 97.00 84 TYR A O 1
ATOM 654 N N . VAL A 1 85 ? 1.921 -3.227 7.333 1.00 96.88 85 VAL A N 1
ATOM 655 C CA . VAL A 1 85 ? 1.275 -2.412 8.367 1.00 96.88 85 VAL A CA 1
ATOM 656 C C . VAL A 1 85 ? 2.098 -2.481 9.647 1.00 96.88 85 VAL A C 1
ATOM 658 O O . VAL A 1 85 ? 2.257 -3.559 10.226 1.00 96.88 85 VAL A O 1
ATOM 661 N N . TYR A 1 86 ? 2.581 -1.332 10.109 1.00 96.62 86 TYR A N 1
ATOM 662 C CA . TYR A 1 86 ? 3.300 -1.195 11.371 1.00 96.62 86 TYR A CA 1
ATOM 663 C C . TYR A 1 86 ? 2.396 -0.576 12.433 1.00 96.62 86 TYR A C 1
ATOM 665 O O . TYR A 1 86 ? 1.664 0.382 12.183 1.00 96.62 86 TYR A O 1
ATOM 673 N N . PHE A 1 87 ? 2.453 -1.141 13.636 1.00 92.56 87 PHE A N 1
ATOM 674 C CA . PHE A 1 87 ? 1.715 -0.643 14.789 1.00 92.56 87 PHE A CA 1
ATOM 675 C C . PHE A 1 87 ? 2.653 0.176 15.663 1.00 92.56 87 PHE A C 1
ATOM 677 O O . PHE A 1 87 ? 3.734 -0.295 16.023 1.00 92.56 87 PHE A O 1
ATOM 684 N N . PHE A 1 88 ? 2.216 1.374 16.035 1.00 85.38 88 PHE A N 1
ATOM 685 C CA . PHE A 1 88 ? 2.859 2.119 17.107 1.00 85.38 88 PHE A CA 1
ATOM 686 C C . PHE A 1 88 ? 2.616 1.386 18.437 1.00 85.38 88 PHE A C 1
ATOM 688 O O . PHE A 1 88 ? 1.566 0.759 18.621 1.00 85.38 88 PHE A O 1
ATOM 695 N N . ARG A 1 89 ? 3.631 1.382 19.308 1.00 68.44 89 ARG A N 1
ATOM 696 C CA . ARG A 1 89 ? 3.554 0.759 20.637 1.00 68.44 89 ARG A CA 1
ATOM 697 C C . ARG A 1 89 ? 2.724 1.596 21.597 1.00 68.44 89 ARG A C 1
ATOM 699 O O . ARG A 1 89 ? 2.806 2.837 21.493 1.00 68.44 89 ARG A O 1
#